Protein AF-A0A9C7VL13-F1 (afdb_monomer)

Foldseek 3Di:
DALLPDDLVRLLVVLLVLLCLCLVPPPQLPPVLVLLVVLLVLLVPAPLQDLVSLVVSLVVLVVSLV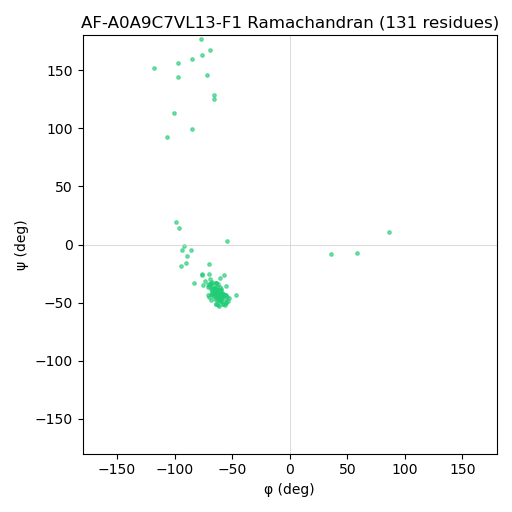VVLPPDDPSNNVSSVVVNCHSNRLSVCSNVDDSVSSVVSSVSSNSSSVSNNVSSVVSNVVSVVVVPD

Secondary structure (DSSP, 8-state):
--GGG--HHHHHHHHHHHHHHHHSSSS-STTHHHHHHHHHHHHHT--TT-HHHHHHHHHHHHHHHHHHHTT--HHHHHHHHHHHHHHHHHHHHHHHS-HHHHHHHHHHHHHHHHHHHHHHHHHHHHHHHHTT-

Radius of gyration: 15.01 Å; Cα contacts (8 Å, |Δi|>4): 126; chains: 1; bounding box: 34×27×50 Å

Sequence (133 aa):
MNLSSMDFEDIEKRAQDIVEKLSGGKGDGQGYTSFVRNLYDIVRKINYTGNASIVKAKILLLYHISRKMDKKGKEEKKTLEELRKVLIGACNEMIEAGDEKKEEIFNKLKIFLQALIAGMKYKEVMNTMSRGR

Solvent-accessible surface area (backbone atoms only — not comparable to full-atom values): 7252 Å² total; per-residue (Å²): 137,58,67,78,81,46,56,71,68,56,37,44,53,54,21,47,54,52,33,50,61,58,47,69,43,99,62,82,43,75,70,48,42,65,50,44,48,51,51,40,57,46,57,74,66,46,48,69,84,40,57,71,39,39,52,52,37,43,52,51,50,52,51,54,49,54,61,61,39,72,87,47,55,76,68,52,35,50,53,51,48,51,52,46,50,54,57,47,46,45,40,51,51,39,63,76,42,58,66,73,57,14,51,53,40,51,51,52,52,50,50,33,42,50,39,32,35,53,44,35,50,50,51,52,54,55,55,55,60,65,70,75,110

Nearest PDB structures (foldseek):
  1yvi-assembly2_B  TM=4.618E-01  e=5.702E+00  Oryza sativa
  7bxx-assembly2_B  TM=2.630E-01  e=6.935E+00  Clostridium tetani E88

Mean predicted aligned error: 4.8 Å

Structure (mmCIF, N/CA/C/O backbone):
data_AF-A0A9C7VL13-F1
#
_entry.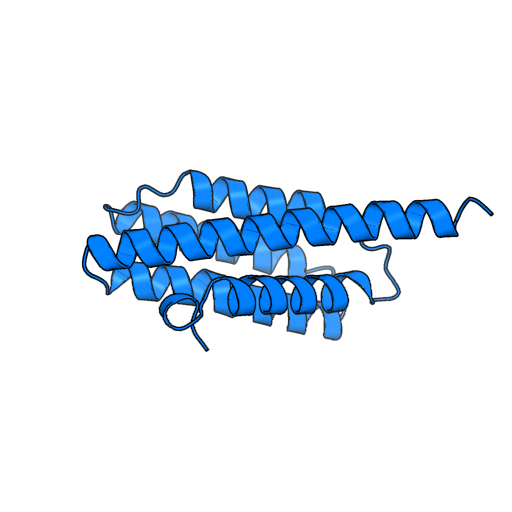id   AF-A0A9C7VL13-F1
#
loop_
_atom_site.group_PDB
_atom_site.id
_atom_site.type_symbol
_atom_site.label_atom_id
_atom_site.label_alt_id
_atom_site.label_comp_id
_atom_site.label_asym_id
_atom_site.label_entity_id
_atom_site.label_seq_id
_atom_site.pdbx_PDB_ins_code
_atom_site.Cartn_x
_atom_site.Cartn_y
_atom_site.Cartn_z
_atom_site.occupancy
_atom_site.B_iso_or_equiv
_atom_site.auth_seq_id
_atom_site.auth_comp_id
_atom_site.auth_asym_id
_atom_site.auth_atom_id
_atom_site.pdbx_PDB_model_num
ATOM 1 N N . MET A 1 1 ? 5.603 10.633 6.824 1.00 61.03 1 MET A N 1
ATOM 2 C CA . MET A 1 1 ? 4.257 11.163 6.549 1.00 61.03 1 MET A CA 1
ATOM 3 C C . MET A 1 1 ? 3.325 9.980 6.391 1.00 61.03 1 MET A C 1
ATOM 5 O O . MET A 1 1 ? 3.706 9.030 5.711 1.00 61.03 1 MET A O 1
ATOM 9 N N . ASN A 1 2 ? 2.193 10.007 7.084 1.00 81.12 2 ASN A N 1
ATOM 10 C CA . ASN A 1 2 ? 1.223 8.917 7.129 1.00 81.12 2 ASN A CA 1
ATOM 11 C C . ASN A 1 2 ? 0.096 9.175 6.123 1.00 81.12 2 ASN A C 1
ATOM 13 O O . ASN A 1 2 ? -0.156 10.328 5.781 1.00 81.12 2 ASN A O 1
ATOM 17 N N . LEU A 1 3 ? -0.605 8.131 5.666 1.00 84.69 3 LEU A N 1
ATOM 18 C CA . LEU A 1 3 ? -1.703 8.313 4.703 1.00 84.69 3 LEU A CA 1
ATOM 19 C C . LEU A 1 3 ? -2.837 9.169 5.286 1.00 84.69 3 LEU A C 1
ATOM 21 O O . LEU A 1 3 ? -3.442 9.955 4.565 1.00 84.69 3 LEU A O 1
ATOM 25 N N . SER A 1 4 ? -3.097 9.070 6.592 1.00 85.44 4 SER A N 1
ATOM 26 C CA . SER A 1 4 ? -4.155 9.836 7.264 1.00 85.44 4 SER A CA 1
ATOM 27 C C . SER A 1 4 ? -3.981 11.356 7.183 1.00 85.44 4 SER A C 1
ATOM 29 O O . SER A 1 4 ? -4.985 12.067 7.195 1.00 85.44 4 SER A O 1
ATOM 31 N N . SER A 1 5 ? -2.741 11.849 7.083 1.00 88.31 5 SER A N 1
ATOM 32 C CA . SER A 1 5 ? -2.411 13.279 7.053 1.00 88.31 5 SER A CA 1
ATOM 33 C C . SER A 1 5 ? -2.289 13.856 5.642 1.00 88.31 5 SER A C 1
ATOM 35 O O . SER A 1 5 ? -2.032 15.045 5.507 1.00 88.31 5 SER A O 1
ATOM 37 N N . MET A 1 6 ? -2.395 13.023 4.606 1.00 90.75 6 MET A N 1
ATOM 38 C CA . MET A 1 6 ? -2.249 13.435 3.209 1.00 90.75 6 MET A CA 1
ATOM 39 C C . MET A 1 6 ? -3.621 13.689 2.587 1.00 90.75 6 MET A C 1
ATOM 41 O O . MET A 1 6 ? -4.586 12.975 2.893 1.00 90.75 6 MET A O 1
ATOM 45 N N . ASP A 1 7 ? -3.704 14.687 1.713 1.00 93.25 7 ASP A N 1
ATOM 46 C CA . ASP A 1 7 ? -4.836 14.825 0.802 1.00 93.25 7 ASP A 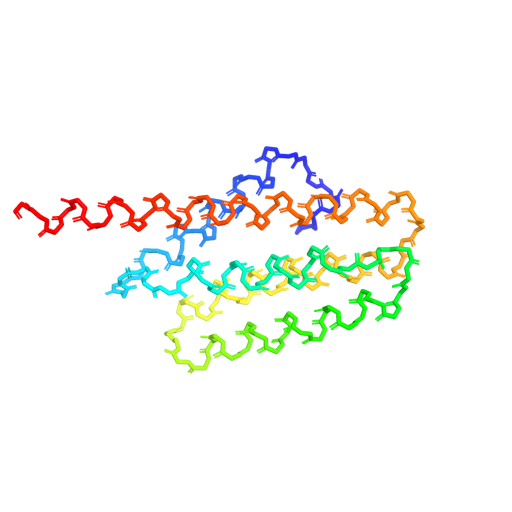CA 1
ATOM 47 C C . ASP A 1 7 ? -4.718 13.832 -0.372 1.00 93.25 7 ASP A C 1
ATOM 49 O O . ASP A 1 7 ? -3.772 13.043 -0.467 1.00 93.25 7 ASP A O 1
ATOM 53 N N . PHE A 1 8 ? -5.723 13.804 -1.249 1.00 91.44 8 PHE A N 1
ATOM 54 C CA . PHE A 1 8 ? -5.735 12.855 -2.363 1.00 91.44 8 PHE A CA 1
ATOM 55 C C . PHE A 1 8 ? -4.672 13.152 -3.428 1.00 91.44 8 PHE A C 1
ATOM 57 O O . PHE A 1 8 ? -4.172 12.208 -4.041 1.00 91.44 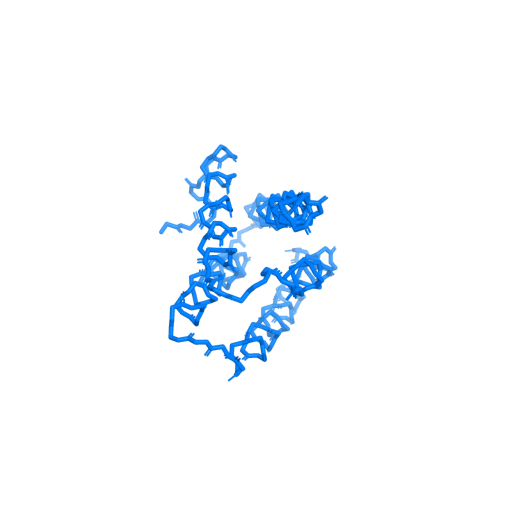8 PHE A O 1
ATOM 64 N N . GLU A 1 9 ? -4.297 14.417 -3.623 1.00 93.00 9 GLU A N 1
ATOM 65 C CA . GLU A 1 9 ? -3.283 14.810 -4.604 1.00 93.00 9 GLU A CA 1
ATOM 66 C C . GLU A 1 9 ? -1.889 14.364 -4.142 1.00 93.00 9 GLU A C 1
ATOM 68 O O . GLU A 1 9 ? -1.124 13.770 -4.904 1.00 93.00 9 GLU A O 1
ATOM 73 N N . ASP A 1 10 ? -1.584 14.553 -2.859 1.00 94.31 10 ASP A N 1
ATOM 74 C CA . ASP A 1 10 ? -0.357 14.077 -2.234 1.00 94.31 10 ASP A CA 1
ATOM 75 C C . ASP A 1 10 ? -0.268 12.547 -2.260 1.00 94.31 10 ASP A C 1
ATOM 77 O O . ASP A 1 10 ? 0.805 11.983 -2.494 1.00 94.31 10 ASP A O 1
ATOM 81 N N . ILE A 1 11 ? -1.390 11.850 -2.035 1.00 94.44 11 ILE A N 1
ATOM 82 C CA . ILE A 1 11 ? -1.458 10.384 -2.133 1.00 94.44 11 ILE A CA 1
ATOM 83 C C . ILE A 1 11 ? -1.115 9.922 -3.549 1.00 94.44 11 ILE A C 1
ATOM 85 O O . ILE A 1 11 ? -0.352 8.964 -3.713 1.00 94.44 11 ILE A O 1
ATOM 89 N N . GLU A 1 12 ? -1.661 10.590 -4.564 1.00 93.81 12 GLU A N 1
ATOM 90 C CA . GLU A 1 12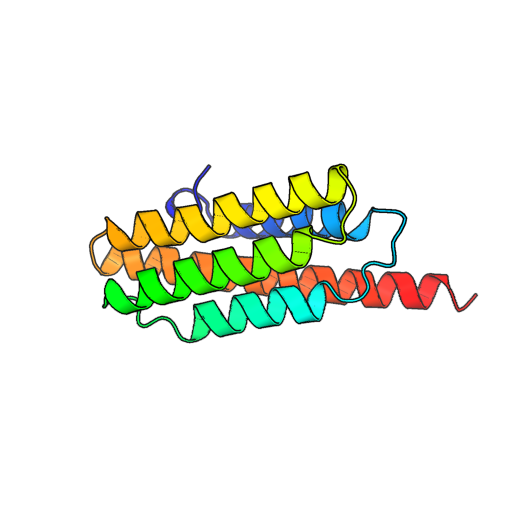 ? -1.385 10.275 -5.961 1.00 93.81 12 GLU A CA 1
ATOM 91 C C . GLU A 1 12 ? 0.090 10.507 -6.302 1.00 93.81 12 GLU A C 1
ATOM 93 O O . GLU A 1 12 ? 0.753 9.582 -6.778 1.00 93.81 12 GLU A O 1
ATOM 98 N N . LYS A 1 13 ? 0.637 11.688 -5.983 1.00 94.38 13 LYS A N 1
ATOM 99 C CA . LYS A 1 13 ? 2.060 12.015 -6.193 1.00 94.38 13 LYS A CA 1
ATOM 100 C C . LYS A 1 13 ? 2.966 10.984 -5.532 1.00 94.38 13 LYS A C 1
ATOM 102 O O . LYS A 1 13 ? 3.896 10.459 -6.142 1.00 94.38 13 LYS A O 1
ATOM 107 N N . ARG A 1 14 ? 2.644 10.607 -4.296 1.00 94.94 14 ARG A N 1
ATOM 108 C CA . ARG A 1 14 ? 3.398 9.603 -3.548 1.00 94.94 14 ARG A CA 1
ATOM 109 C C . ARG A 1 14 ? 3.364 8.224 -4.200 1.00 94.94 14 ARG A C 1
ATOM 111 O O . ARG A 1 14 ? 4.367 7.507 -4.171 1.00 94.94 14 ARG A O 1
ATOM 118 N N . ALA A 1 15 ? 2.222 7.829 -4.757 1.00 95.69 15 ALA A N 1
ATOM 119 C CA . ALA A 1 15 ? 2.107 6.593 -5.517 1.00 95.69 15 ALA A CA 1
ATOM 120 C C . ALA A 1 15 ? 2.936 6.664 -6.810 1.00 95.69 15 ALA A C 1
ATOM 122 O O . ALA A 1 15 ? 3.676 5.724 -7.106 1.00 95.69 15 ALA A O 1
ATOM 123 N N . GLN A 1 16 ? 2.876 7.782 -7.539 1.00 93.06 16 GLN A N 1
ATOM 124 C CA . GLN A 1 16 ? 3.664 8.006 -8.754 1.00 93.06 16 GLN A CA 1
ATOM 125 C C . GLN A 1 16 ? 5.176 7.930 -8.476 1.00 93.06 16 GLN A C 1
ATOM 127 O O . GLN A 1 16 ? 5.879 7.209 -9.181 1.00 93.06 16 GLN A O 1
ATOM 132 N N . ASP A 1 17 ? 5.670 8.534 -7.392 1.00 93.81 17 ASP A N 1
ATOM 133 C CA . ASP A 1 17 ? 7.081 8.436 -6.983 1.00 93.81 17 ASP A CA 1
ATOM 134 C C . ASP A 1 17 ? 7.541 6.984 -6.791 1.00 93.81 17 ASP A C 1
ATOM 136 O O . ASP A 1 17 ? 8.641 6.592 -7.192 1.00 93.81 17 ASP A O 1
ATOM 140 N N . ILE A 1 18 ? 6.705 6.162 -6.149 1.00 94.19 18 ILE A N 1
ATOM 141 C CA . ILE A 1 18 ? 6.993 4.740 -5.931 1.00 94.19 18 ILE A CA 1
ATOM 142 C C . ILE A 1 18 ? 6.976 3.983 -7.262 1.00 94.19 18 ILE A C 1
ATOM 144 O O . ILE A 1 18 ? 7.832 3.124 -7.480 1.00 94.19 18 ILE A O 1
ATOM 148 N N . VAL A 1 19 ? 6.040 4.305 -8.160 1.00 92.25 19 VAL A N 1
ATOM 149 C CA . VAL A 1 19 ? 5.979 3.731 -9.513 1.00 92.25 19 VAL A CA 1
ATOM 150 C C . VAL A 1 19 ? 7.256 4.033 -10.287 1.00 92.25 19 VAL A C 1
ATOM 152 O O . VAL A 1 19 ? 7.846 3.104 -10.837 1.00 92.25 19 VAL A O 1
ATOM 155 N N . GLU A 1 20 ? 7.712 5.285 -10.303 1.00 89.44 20 GLU A N 1
ATOM 156 C CA . GLU A 1 20 ? 8.939 5.685 -11.001 1.00 89.44 20 GLU A CA 1
ATOM 157 C C . GLU A 1 20 ? 10.157 4.942 -10.453 1.00 89.44 20 GLU A C 1
ATOM 159 O O . GLU A 1 20 ? 10.922 4.347 -11.212 1.00 89.44 20 GLU A O 1
ATOM 164 N N . LYS A 1 21 ? 10.302 4.878 -9.126 1.00 90.38 21 LYS A N 1
ATOM 165 C CA . LYS A 1 21 ? 11.419 4.175 -8.477 1.00 90.38 21 LYS A CA 1
ATOM 166 C C . LYS A 1 21 ? 11.423 2.669 -8.761 1.00 90.38 21 LYS A C 1
ATOM 168 O O . LYS A 1 21 ? 12.486 2.089 -8.968 1.00 90.38 21 LYS A O 1
ATOM 173 N N . LEU A 1 22 ? 10.252 2.028 -8.782 1.00 86.81 22 LEU A N 1
ATOM 174 C CA . LEU A 1 22 ? 10.125 0.599 -9.098 1.00 86.81 22 LEU A CA 1
ATOM 175 C C . LEU A 1 22 ? 10.271 0.305 -10.600 1.00 86.81 22 LEU A C 1
ATOM 177 O O . LEU A 1 22 ? 10.674 -0.801 -10.956 1.00 86.81 22 LEU A O 1
ATOM 181 N N . SER A 1 23 ? 9.967 1.275 -11.467 1.00 77.12 23 SER A N 1
ATOM 182 C CA . SER A 1 23 ? 10.026 1.132 -12.931 1.00 77.12 23 SER A CA 1
ATOM 183 C C . SER A 1 23 ? 11.351 1.608 -13.544 1.00 77.12 23 SER A C 1
ATOM 185 O O . SER A 1 23 ? 11.655 1.238 -14.672 1.00 77.12 23 SER A O 1
ATOM 187 N N . GLY A 1 24 ? 12.135 2.418 -12.824 1.00 63.84 24 GLY A N 1
ATOM 188 C CA . GLY A 1 24 ? 13.398 3.012 -13.284 1.00 63.84 24 GLY A CA 1
ATOM 189 C C . GLY A 1 24 ? 14.644 2.138 -13.095 1.00 63.84 24 GLY A C 1
ATOM 190 O O . GLY A 1 24 ? 15.734 2.509 -13.529 1.00 63.84 24 GLY A O 1
ATOM 191 N N . GLY A 1 25 ? 14.520 0.969 -12.460 1.00 57.03 25 GLY A N 1
ATOM 192 C CA . GLY A 1 25 ? 15.595 -0.023 -12.432 1.00 57.03 25 GLY A CA 1
ATOM 193 C C . GLY A 1 25 ? 15.765 -0.681 -13.805 1.00 57.03 25 GLY A C 1
ATOM 194 O O . GLY A 1 25 ? 14.779 -0.945 -14.482 1.00 57.03 25 GLY A O 1
ATOM 195 N N . LYS A 1 26 ? 16.999 -1.035 -14.195 1.00 49.41 26 LYS A N 1
ATOM 196 C CA . LYS A 1 26 ? 17.332 -1.786 -15.434 1.00 49.41 26 LYS A CA 1
ATOM 197 C C . LYS A 1 26 ? 16.597 -3.138 -15.610 1.00 49.41 26 LYS A C 1
ATOM 199 O O . LYS A 1 26 ? 16.896 -3.868 -16.547 1.00 49.41 26 LYS A O 1
ATOM 204 N N . GLY A 1 27 ? 15.687 -3.503 -14.708 1.00 48.69 27 GLY A N 1
ATOM 205 C CA . GLY A 1 27 ? 14.821 -4.668 -14.810 1.00 48.69 27 GLY A CA 1
ATOM 206 C C . GLY A 1 27 ? 13.393 -4.253 -15.140 1.00 48.69 27 GLY A C 1
ATOM 207 O O . GLY A 1 27 ? 12.630 -3.994 -14.224 1.00 48.69 27 GLY A O 1
ATOM 208 N N . ASP A 1 28 ? 13.073 -4.223 -16.432 1.00 50.53 28 ASP A N 1
ATOM 209 C CA . ASP A 1 28 ? 11.800 -4.410 -17.151 1.00 50.53 28 ASP A CA 1
ATOM 210 C C . ASP A 1 28 ? 10.439 -3.929 -16.593 1.00 50.53 28 ASP A C 1
ATOM 212 O O . ASP A 1 28 ? 9.450 -4.036 -17.313 1.00 50.53 28 ASP A O 1
ATOM 216 N N . GLY A 1 29 ? 10.291 -3.457 -15.353 1.00 54.50 29 GLY A N 1
ATOM 217 C CA . GLY A 1 29 ? 8.995 -3.201 -14.699 1.00 54.50 29 GLY A CA 1
ATOM 218 C C . GLY A 1 29 ? 8.077 -4.436 -14.597 1.00 54.50 29 GLY A C 1
ATOM 219 O O . GLY A 1 29 ? 7.038 -4.399 -13.934 1.00 54.50 29 GLY A O 1
ATOM 220 N N . GLN A 1 30 ? 8.461 -5.557 -15.217 1.00 60.06 30 GLN A N 1
ATOM 221 C CA . GLN A 1 30 ? 7.636 -6.738 -15.394 1.00 60.06 30 GLN A CA 1
ATOM 222 C C . GLN A 1 30 ? 7.327 -7.391 -14.043 1.00 60.06 30 GLN A C 1
ATOM 224 O O . GLN A 1 30 ? 8.200 -7.726 -13.236 1.00 60.06 30 GLN A O 1
ATOM 229 N N . GLY A 1 31 ? 6.031 -7.571 -13.788 1.00 72.81 31 GLY A N 1
ATOM 230 C CA . GLY A 1 31 ? 5.522 -8.280 -12.617 1.00 72.81 31 GLY A CA 1
ATOM 231 C C . GLY A 1 31 ? 5.347 -7.429 -11.357 1.00 72.81 31 GLY A C 1
ATOM 232 O O . GLY A 1 31 ? 5.125 -8.005 -10.286 1.00 72.81 31 GLY A O 1
ATOM 233 N N . TYR A 1 32 ? 5.450 -6.095 -11.431 1.00 86.56 32 TYR A N 1
ATOM 234 C CA . TYR A 1 32 ? 5.000 -5.223 -10.336 1.00 86.56 32 TYR A CA 1
ATOM 235 C C . TYR A 1 32 ? 3.492 -4.953 -10.390 1.00 86.56 32 TYR A C 1
ATOM 237 O O . TYR A 1 32 ? 2.868 -4.941 -9.335 1.00 86.56 32 TYR A O 1
ATOM 245 N N . THR A 1 33 ? 2.865 -4.877 -11.569 1.00 88.12 33 THR A N 1
ATOM 246 C CA . THR A 1 33 ? 1.403 -4.690 -11.664 1.00 88.12 33 THR A CA 1
ATOM 247 C C . THR A 1 33 ? 0.624 -5.825 -11.002 1.00 88.12 33 THR A C 1
ATOM 249 O O . THR A 1 33 ? -0.290 -5.572 -10.220 1.00 88.12 33 THR A O 1
ATOM 252 N N . SER A 1 34 ? 0.990 -7.085 -11.268 1.00 89.00 34 SER A N 1
ATOM 253 C CA . SER A 1 34 ? 0.353 -8.247 -10.627 1.00 89.00 34 SER A CA 1
ATOM 254 C C . SER A 1 34 ? 0.604 -8.280 -9.118 1.00 89.00 34 SER A C 1
ATOM 256 O O . SER A 1 34 ? -0.297 -8.604 -8.347 1.00 89.00 34 SER A O 1
ATOM 258 N N . PHE A 1 35 ? 1.805 -7.888 -8.690 1.00 92.75 35 PHE A N 1
ATOM 259 C CA . PHE A 1 35 ? 2.157 -7.761 -7.281 1.00 92.75 35 PHE A CA 1
ATOM 260 C C . PHE A 1 35 ? 1.297 -6.710 -6.567 1.00 92.75 35 PHE A C 1
ATOM 262 O O . PHE A 1 35 ? 0.674 -7.037 -5.561 1.00 92.75 35 PHE A O 1
ATOM 269 N N . VAL A 1 36 ? 1.201 -5.487 -7.099 1.00 94.56 36 VAL A N 1
ATOM 270 C CA . VAL A 1 36 ? 0.390 -4.416 -6.499 1.00 94.56 36 VAL A CA 1
ATOM 271 C C . VAL A 1 36 ? -1.100 -4.767 -6.535 1.00 94.56 36 VAL A C 1
ATOM 273 O O . VAL A 1 36 ? -1.789 -4.534 -5.545 1.00 94.56 36 VAL A O 1
ATOM 276 N N . ARG A 1 37 ? -1.601 -5.406 -7.604 1.00 94.88 37 ARG A N 1
ATOM 277 C CA . ARG A 1 37 ? -2.980 -5.930 -7.636 1.00 94.88 37 ARG A CA 1
ATOM 278 C C . ARG A 1 37 ? -3.261 -6.888 -6.487 1.00 94.88 37 ARG A C 1
ATOM 280 O O . ARG A 1 37 ? -4.289 -6.759 -5.838 1.00 94.88 37 ARG A O 1
ATOM 287 N N . ASN A 1 38 ? -2.331 -7.789 -6.188 1.00 96.00 38 ASN A N 1
ATOM 288 C CA . ASN A 1 38 ? -2.494 -8.699 -5.063 1.00 96.00 38 ASN A CA 1
ATOM 289 C C . ASN A 1 38 ? -2.516 -7.958 -3.710 1.00 96.00 38 ASN A C 1
ATOM 291 O O . ASN A 1 38 ? -3.297 -8.310 -2.830 1.00 96.00 38 ASN A O 1
ATOM 295 N N . LEU A 1 39 ? -1.714 -6.896 -3.544 1.00 97.38 39 LEU A N 1
ATOM 296 C CA . LEU A 1 39 ? -1.794 -6.033 -2.354 1.00 97.38 39 LEU A CA 1
ATOM 297 C C . LEU A 1 39 ? -3.160 -5.336 -2.255 1.00 97.38 39 LEU A C 1
ATOM 299 O O . LEU A 1 39 ? -3.762 -5.307 -1.182 1.00 97.38 39 LEU A O 1
ATOM 303 N N . TYR A 1 40 ? -3.673 -4.825 -3.376 1.00 97.50 40 TYR A N 1
ATOM 304 C CA . TYR A 1 40 ? -5.010 -4.239 -3.453 1.00 97.50 40 TYR A CA 1
ATOM 305 C C . TYR A 1 40 ? -6.108 -5.247 -3.113 1.00 97.50 40 TYR A C 1
ATOM 307 O O . TYR A 1 40 ? -7.007 -4.913 -2.351 1.00 97.50 40 TYR A O 1
ATOM 315 N N . ASP A 1 41 ? -6.024 -6.486 -3.595 1.00 97.50 41 ASP A N 1
ATOM 316 C CA . ASP A 1 41 ? -7.007 -7.528 -3.285 1.00 97.50 41 ASP A CA 1
ATOM 317 C C . ASP A 1 41 ? -7.029 -7.907 -1.802 1.00 97.50 41 ASP A C 1
ATOM 319 O O . ASP A 1 41 ? -8.095 -8.220 -1.267 1.00 97.50 41 ASP A O 1
ATOM 323 N N . ILE A 1 42 ? -5.877 -7.862 -1.128 1.00 97.50 42 ILE A N 1
ATOM 324 C CA . ILE A 1 42 ? -5.796 -8.030 0.328 1.00 97.50 42 ILE A CA 1
ATOM 325 C C . ILE A 1 42 ? -6.530 -6.882 1.019 1.00 97.50 42 ILE A C 1
ATOM 327 O O . ILE A 1 42 ? -7.397 -7.133 1.855 1.00 97.50 42 ILE A O 1
ATOM 331 N N . VAL A 1 43 ? -6.220 -5.637 0.643 1.00 96.88 43 VAL A N 1
ATOM 332 C CA . VAL A 1 43 ? -6.834 -4.449 1.251 1.00 96.88 43 VAL A CA 1
ATOM 333 C C . VAL A 1 43 ? -8.333 -4.392 0.975 1.00 96.88 43 VAL A C 1
ATOM 335 O O . VAL A 1 43 ? -9.108 -4.198 1.899 1.00 96.88 43 VAL A O 1
ATOM 338 N N . ARG A 1 44 ? -8.781 -4.649 -0.256 1.00 95.62 44 ARG A N 1
ATOM 339 C CA . ARG A 1 44 ? -10.199 -4.617 -0.651 1.00 95.62 44 ARG A CA 1
ATOM 340 C C . ARG A 1 44 ? -11.079 -5.556 0.181 1.00 95.62 44 ARG A C 1
ATOM 342 O O . ARG A 1 44 ? -12.276 -5.316 0.288 1.00 95.62 44 ARG A O 1
ATOM 349 N N . LYS A 1 45 ? -10.501 -6.623 0.740 1.00 95.38 45 LYS A N 1
ATOM 350 C CA . LYS A 1 45 ? -11.192 -7.623 1.568 1.00 95.38 45 LYS A CA 1
ATOM 351 C C . LYS A 1 45 ? -11.155 -7.314 3.069 1.00 95.38 45 LYS A C 1
ATOM 353 O O . LYS A 1 45 ? -11.691 -8.100 3.849 1.00 95.38 45 LYS A O 1
ATOM 358 N N . ILE A 1 46 ? -10.511 -6.223 3.487 1.00 93.50 46 ILE A N 1
ATOM 359 C CA . ILE A 1 46 ? -10.502 -5.800 4.889 1.00 93.50 46 ILE A CA 1
ATOM 360 C C . ILE A 1 46 ? -11.922 -5.412 5.296 1.00 93.50 46 ILE A C 1
ATOM 362 O O . ILE A 1 46 ? -12.556 -4.575 4.658 1.00 93.50 46 ILE A O 1
ATOM 366 N N . ASN A 1 47 ? -12.390 -5.981 6.403 1.00 93.62 47 ASN A N 1
ATOM 367 C CA . ASN A 1 47 ? -13.484 -5.401 7.162 1.00 93.62 47 ASN A CA 1
ATOM 368 C C . ASN A 1 47 ? -12.894 -4.351 8.114 1.00 93.62 47 ASN A C 1
ATOM 370 O O . ASN A 1 47 ? -12.336 -4.711 9.151 1.00 93.62 47 ASN A O 1
ATOM 374 N N . TYR A 1 48 ? -12.965 -3.072 7.743 1.00 88.94 48 TYR A N 1
ATOM 375 C CA . TYR A 1 48 ? -12.253 -1.999 8.447 1.00 88.94 48 TYR A CA 1
ATOM 376 C C . TYR A 1 48 ? -12.812 -1.702 9.844 1.00 88.94 48 TYR A C 1
ATOM 378 O O . TYR A 1 48 ? -12.106 -1.110 10.649 1.00 88.94 48 TYR A O 1
ATOM 386 N N . THR A 1 49 ? -14.026 -2.148 10.173 1.00 88.88 49 THR A N 1
ATOM 387 C CA . THR A 1 49 ? -14.586 -2.009 11.529 1.00 88.88 49 THR A CA 1
ATOM 388 C C . THR A 1 49 ? -13.969 -3.016 12.509 1.00 88.88 49 THR A C 1
ATOM 390 O O . THR A 1 49 ? -13.872 -2.756 13.706 1.00 88.88 49 THR A O 1
ATOM 393 N N . GLY A 1 50 ? -13.470 -4.156 12.013 1.00 91.56 50 GLY A N 1
ATOM 394 C CA . GLY A 1 50 ? -12.905 -5.228 12.832 1.00 91.56 50 GLY A CA 1
ATOM 395 C C . GLY A 1 50 ? -11.375 -5.238 12.866 1.00 91.56 50 GLY A C 1
ATOM 396 O O . GLY A 1 50 ? -10.729 -5.630 11.891 1.00 91.56 50 GLY A O 1
ATOM 397 N N . ASN A 1 51 ? -10.780 -4.958 14.032 1.00 93.62 51 ASN A N 1
ATOM 398 C CA . ASN A 1 51 ? -9.319 -4.954 14.216 1.00 93.62 51 ASN A CA 1
ATOM 399 C C . ASN A 1 51 ? -8.647 -6.279 13.813 1.00 93.62 51 ASN A C 1
ATOM 401 O O . ASN A 1 51 ? -7.573 -6.267 13.214 1.00 93.62 51 ASN A O 1
ATOM 405 N N . ALA A 1 52 ? -9.289 -7.428 14.049 1.00 96.62 52 ALA A N 1
ATOM 406 C CA . ALA A 1 52 ? -8.764 -8.728 13.620 1.00 96.62 52 ALA A CA 1
ATOM 407 C C . ALA A 1 52 ? -8.593 -8.829 12.089 1.00 96.62 52 ALA A C 1
ATOM 409 O O . ALA A 1 52 ? -7.620 -9.414 11.607 1.00 96.62 52 ALA A O 1
ATOM 410 N N . SER A 1 53 ? -9.505 -8.228 11.314 1.00 97.06 53 SER A N 1
ATOM 411 C CA . SER A 1 53 ? -9.416 -8.194 9.850 1.00 97.06 53 SER A CA 1
ATOM 412 C C . SER A 1 53 ? -8.244 -7.328 9.386 1.00 97.06 53 SER A C 1
ATOM 414 O O . SER A 1 53 ? -7.460 -7.748 8.531 1.00 97.06 53 SER A O 1
ATOM 416 N N . ILE A 1 54 ? -8.062 -6.163 10.018 1.00 97.75 54 ILE A N 1
ATOM 417 C CA . ILE A 1 54 ? -6.946 -5.249 9.742 1.00 97.75 54 ILE A CA 1
ATOM 418 C C . ILE A 1 54 ? -5.606 -5.923 10.063 1.00 97.75 54 ILE A C 1
ATOM 420 O O . ILE A 1 54 ? -4.693 -5.909 9.238 1.00 97.75 54 ILE A O 1
ATOM 424 N N . VAL A 1 55 ? -5.492 -6.583 11.221 1.00 97.69 55 VAL A N 1
ATOM 425 C CA . VAL A 1 55 ? -4.282 -7.324 11.618 1.00 97.69 55 VAL A CA 1
ATOM 426 C C . VAL A 1 55 ? -3.978 -8.456 10.632 1.00 97.69 55 VAL A C 1
ATOM 428 O O . VAL A 1 55 ? -2.829 -8.617 10.218 1.00 97.69 55 VAL A O 1
ATOM 431 N N . LYS A 1 56 ? -4.993 -9.209 10.190 1.00 97.75 56 LYS A N 1
ATOM 432 C CA . LYS A 1 56 ? -4.815 -10.260 9.177 1.00 97.75 56 LYS A CA 1
ATOM 433 C C . LYS A 1 56 ? -4.279 -9.691 7.863 1.00 97.75 56 LYS A C 1
ATOM 435 O O . LYS A 1 56 ? -3.331 -10.240 7.302 1.00 97.75 56 LYS A O 1
ATOM 440 N N . ALA A 1 57 ? -4.842 -8.584 7.383 1.00 97.69 57 ALA A N 1
ATOM 441 C CA . ALA A 1 57 ? -4.351 -7.928 6.177 1.00 97.69 57 ALA A CA 1
ATOM 442 C C . ALA A 1 57 ? -2.928 -7.391 6.350 1.00 97.69 57 ALA A C 1
ATOM 444 O O . ALA A 1 57 ? -2.090 -7.630 5.485 1.00 97.69 57 ALA A O 1
ATOM 445 N N . LYS A 1 58 ? -2.613 -6.769 7.491 1.00 98.06 58 LYS A N 1
ATOM 446 C CA . LYS A 1 58 ? -1.258 -6.316 7.839 1.00 98.06 58 LYS A CA 1
ATOM 447 C C . LYS A 1 58 ? -0.231 -7.451 7.720 1.00 98.06 58 LYS A C 1
ATOM 449 O O . LYS A 1 58 ? 0.818 -7.260 7.108 1.00 98.06 58 LYS A O 1
ATOM 454 N N . ILE A 1 59 ? -0.537 -8.640 8.246 1.00 98.12 59 ILE A N 1
ATOM 455 C CA . ILE A 1 59 ? 0.334 -9.827 8.148 1.00 98.12 59 ILE A CA 1
ATOM 456 C C . ILE A 1 59 ? 0.512 -10.268 6.688 1.00 98.12 59 ILE A C 1
ATOM 458 O O . ILE A 1 59 ? 1.636 -10.524 6.254 1.00 98.12 59 ILE A O 1
ATOM 462 N N . LEU A 1 60 ? -0.572 -10.327 5.910 1.00 98.06 60 LEU A N 1
ATOM 463 C CA . LEU A 1 60 ? -0.509 -10.716 4.497 1.00 98.06 60 LEU A CA 1
ATOM 464 C C . LEU A 1 60 ? 0.296 -9.713 3.658 1.00 98.06 60 LEU A C 1
ATOM 466 O O . LEU A 1 60 ? 1.114 -10.119 2.833 1.00 98.06 60 LEU A O 1
ATOM 470 N N . LEU A 1 61 ? 0.117 -8.412 3.894 1.00 97.94 61 LEU A N 1
ATOM 471 C CA . LEU A 1 61 ? 0.889 -7.355 3.239 1.00 97.94 61 LEU A CA 1
ATOM 472 C C . LEU A 1 61 ? 2.382 -7.491 3.561 1.00 97.94 61 LEU A C 1
ATOM 474 O O . LEU A 1 61 ? 3.199 -7.488 2.640 1.00 97.94 61 LEU A O 1
ATOM 478 N N . LEU A 1 62 ? 2.739 -7.695 4.837 1.00 96.81 62 LEU A N 1
ATOM 479 C CA . LEU A 1 62 ? 4.122 -7.972 5.245 1.00 96.81 62 LEU A CA 1
ATOM 480 C C . LEU A 1 62 ? 4.695 -9.176 4.496 1.00 96.81 62 LEU A C 1
ATOM 482 O O . LEU A 1 62 ? 5.772 -9.078 3.913 1.00 96.81 62 LEU A O 1
ATOM 486 N N . TYR A 1 63 ? 3.965 -10.291 4.474 1.00 96.88 63 TYR A N 1
ATOM 487 C CA . TYR A 1 63 ? 4.397 -11.510 3.797 1.00 96.88 63 TYR A CA 1
ATOM 488 C C . TYR A 1 63 ? 4.661 -11.279 2.302 1.00 96.88 63 TYR A C 1
ATOM 490 O O . TYR A 1 63 ? 5.733 -11.620 1.796 1.00 96.88 63 TYR A O 1
ATOM 498 N N . HIS A 1 64 ? 3.709 -10.675 1.585 1.00 95.44 64 HIS A N 1
ATOM 499 C CA . HIS A 1 64 ? 3.832 -10.488 0.141 1.00 95.44 64 HIS A CA 1
ATOM 500 C C . HIS A 1 64 ? 4.943 -9.509 -0.236 1.00 95.44 64 HIS A C 1
ATOM 502 O O . HIS A 1 64 ? 5.651 -9.754 -1.215 1.00 95.44 64 HIS A O 1
ATOM 508 N N . ILE A 1 65 ? 5.131 -8.436 0.536 1.00 94.81 65 ILE A N 1
ATOM 509 C CA . ILE A 1 65 ? 6.207 -7.474 0.288 1.00 94.81 65 ILE A CA 1
ATOM 510 C C . ILE A 1 65 ? 7.571 -8.111 0.561 1.00 94.81 65 ILE A C 1
ATOM 512 O O . ILE A 1 65 ? 8.436 -8.062 -0.313 1.00 94.81 65 ILE A O 1
ATOM 516 N N . SER A 1 66 ? 7.747 -8.789 1.700 1.00 94.38 66 SER A N 1
ATOM 517 C CA . SER A 1 66 ? 8.993 -9.499 2.023 1.00 94.38 66 SER A CA 1
ATOM 518 C C . SER A 1 66 ? 9.342 -10.541 0.959 1.00 94.38 66 SER A C 1
ATOM 520 O O . SER A 1 66 ? 10.479 -10.609 0.493 1.00 94.38 66 SER A O 1
ATOM 522 N N . ARG A 1 67 ? 8.346 -11.297 0.480 1.00 93.88 67 ARG A N 1
ATOM 523 C CA . ARG A 1 67 ? 8.530 -12.255 -0.619 1.00 93.88 67 ARG A CA 1
ATOM 524 C C . ARG A 1 67 ? 8.937 -11.574 -1.928 1.00 93.88 67 ARG A C 1
ATOM 526 O O . ARG A 1 67 ? 9.726 -12.135 -2.684 1.00 93.88 67 ARG A O 1
ATOM 533 N N . LYS A 1 68 ? 8.405 -10.383 -2.223 1.00 91.50 68 LYS A N 1
ATOM 534 C CA . LYS A 1 68 ? 8.794 -9.620 -3.417 1.00 91.50 68 LYS A CA 1
ATOM 535 C C . LYS A 1 68 ? 10.225 -9.094 -3.304 1.00 91.50 68 LYS A C 1
ATOM 537 O O . LYS A 1 68 ? 10.902 -9.057 -4.324 1.00 91.50 68 LYS A O 1
ATOM 542 N N . MET A 1 69 ? 10.685 -8.734 -2.103 1.00 91.19 69 MET A N 1
ATOM 543 C CA . MET A 1 69 ? 12.041 -8.229 -1.848 1.00 91.19 69 MET A CA 1
ATOM 544 C C . MET A 1 69 ? 13.139 -9.278 -2.043 1.00 91.19 69 MET A C 1
ATOM 546 O O . MET A 1 69 ? 14.235 -8.911 -2.458 1.00 91.19 69 MET A O 1
ATOM 550 N N . ASP A 1 70 ? 12.869 -10.551 -1.747 1.00 87.00 70 ASP A N 1
ATOM 551 C CA . ASP A 1 70 ? 13.863 -11.639 -1.726 1.00 87.00 70 ASP A CA 1
ATOM 552 C C . ASP A 1 70 ? 14.776 -11.657 -2.970 1.00 87.00 70 ASP A C 1
ATOM 554 O O . ASP A 1 70 ? 16.001 -11.703 -2.868 1.00 87.00 70 ASP A O 1
ATOM 558 N N . LYS A 1 71 ? 14.189 -11.457 -4.155 1.00 78.06 71 LYS A N 1
ATOM 559 C CA . LYS A 1 71 ? 14.872 -11.555 -5.457 1.00 78.06 71 LYS A CA 1
ATOM 560 C C . LYS A 1 71 ? 15.308 -10.210 -6.057 1.00 78.06 71 LYS A C 1
ATOM 562 O O . LYS A 1 71 ? 15.476 -10.122 -7.272 1.00 78.06 71 LYS A O 1
ATOM 567 N N . LYS A 1 72 ? 15.409 -9.145 -5.252 1.00 86.19 72 LYS A N 1
ATOM 568 C CA . LYS A 1 72 ? 15.550 -7.756 -5.736 1.00 86.19 72 LYS A CA 1
ATOM 569 C C . LYS A 1 72 ? 16.849 -7.067 -5.322 1.00 86.19 72 LYS A C 1
ATOM 571 O O . LYS A 1 72 ? 17.438 -7.386 -4.285 1.00 86.19 72 LYS A O 1
ATOM 576 N N . GLY A 1 73 ? 17.287 -6.111 -6.146 1.00 87.00 73 GLY A N 1
ATOM 577 C CA . GLY A 1 73 ? 18.487 -5.311 -5.897 1.00 87.00 73 GLY A CA 1
ATOM 578 C C . GLY A 1 73 ? 18.325 -4.346 -4.717 1.00 87.00 73 GLY A C 1
ATOM 579 O O . GLY A 1 73 ? 17.218 -4.111 -4.234 1.00 87.00 73 GLY A O 1
ATOM 580 N N . LYS A 1 74 ? 19.435 -3.761 -4.246 1.00 89.19 74 LYS A N 1
ATOM 581 C CA . LYS A 1 74 ? 19.454 -2.863 -3.073 1.00 89.19 74 LYS A CA 1
ATOM 582 C C . LYS A 1 74 ? 18.489 -1.680 -3.211 1.00 89.19 74 LYS A C 1
ATOM 584 O O . LYS A 1 74 ? 17.776 -1.376 -2.260 1.00 89.19 74 LYS A O 1
ATOM 589 N N . GLU A 1 75 ? 18.444 -1.045 -4.381 1.00 88.56 75 GLU A N 1
ATOM 590 C CA . GLU A 1 75 ? 17.563 0.107 -4.614 1.00 88.56 75 GLU A CA 1
ATOM 591 C C . GLU A 1 75 ? 16.084 -0.297 -4.662 1.00 88.56 75 GLU A C 1
ATOM 593 O O . GLU A 1 75 ? 15.274 0.285 -3.947 1.00 88.56 75 GLU A O 1
ATOM 598 N N . GLU A 1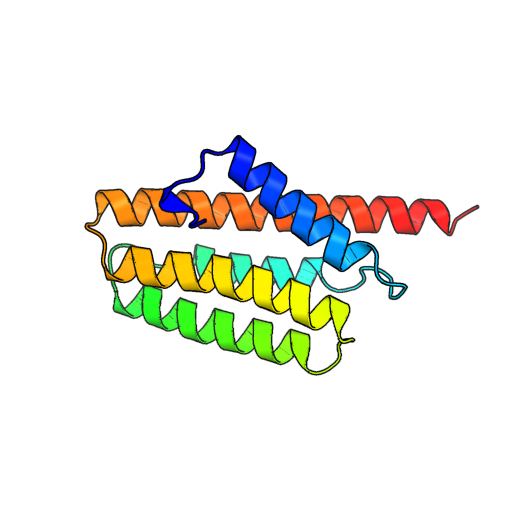 76 ? 15.733 -1.374 -5.372 1.00 88.62 76 GLU A N 1
ATOM 599 C CA . GLU A 1 76 ? 14.357 -1.896 -5.375 1.00 88.62 76 GLU A CA 1
ATOM 600 C C . GLU A 1 76 ? 13.895 -2.306 -3.968 1.00 88.62 76 GLU A C 1
ATOM 602 O O . GLU A 1 76 ? 12.752 -2.054 -3.588 1.00 88.62 76 GLU A O 1
ATOM 607 N N . LYS A 1 77 ? 14.783 -2.903 -3.160 1.00 92.31 77 LYS A N 1
ATOM 608 C CA . LYS A 1 77 ? 14.490 -3.246 -1.761 1.00 92.31 77 LYS A CA 1
ATOM 609 C C . LYS A 1 77 ? 14.159 -2.008 -0.928 1.00 92.31 77 LYS A C 1
ATOM 611 O O . LYS A 1 77 ? 13.219 -2.062 -0.141 1.00 92.31 77 LYS A O 1
ATOM 616 N N . LYS A 1 78 ? 14.867 -0.887 -1.117 1.00 93.44 78 LYS A N 1
ATOM 617 C CA . LYS A 1 78 ? 14.547 0.377 -0.428 1.00 93.44 78 LYS A CA 1
ATOM 618 C C . LYS A 1 78 ? 13.162 0.891 -0.811 1.00 93.44 78 LYS A C 1
ATOM 620 O O . LYS A 1 78 ? 12.409 1.303 0.066 1.00 93.44 78 LYS A O 1
ATOM 625 N N . THR A 1 79 ? 12.802 0.837 -2.091 1.00 93.31 79 THR A N 1
ATOM 626 C CA . THR A 1 79 ? 11.476 1.273 -2.550 1.00 93.31 79 THR A CA 1
ATOM 627 C C . THR A 1 79 ? 10.364 0.346 -2.059 1.00 93.31 79 THR A C 1
ATOM 629 O O . THR A 1 79 ? 9.303 0.807 -1.645 1.00 93.31 79 THR A O 1
ATOM 632 N N . LEU A 1 80 ? 10.601 -0.967 -2.029 1.00 94.44 80 LEU A N 1
ATOM 633 C CA . LEU A 1 80 ? 9.669 -1.921 -1.423 1.00 94.44 80 LEU A CA 1
ATOM 634 C C . LEU A 1 80 ? 9.520 -1.694 0.089 1.00 94.44 80 LEU A C 1
ATOM 636 O O . LEU A 1 80 ? 8.431 -1.880 0.626 1.00 94.44 80 LEU A O 1
ATOM 640 N N . GLU A 1 81 ? 10.579 -1.262 0.773 1.00 95.38 81 GLU A N 1
ATOM 641 C CA . GLU A 1 81 ? 10.536 -0.909 2.196 1.00 95.38 81 GLU A CA 1
ATOM 642 C C . GLU A 1 81 ? 9.761 0.397 2.426 1.00 95.38 81 GLU A C 1
ATOM 644 O O . GLU A 1 81 ? 9.005 0.520 3.387 1.00 95.38 81 GLU A O 1
ATOM 649 N N . GLU A 1 82 ? 9.887 1.362 1.517 1.00 95.00 82 GLU A N 1
ATOM 650 C CA . GLU A 1 82 ? 9.071 2.577 1.494 1.00 95.00 82 GLU A CA 1
ATOM 651 C C . GLU A 1 82 ? 7.581 2.240 1.325 1.00 95.00 82 GLU A C 1
ATOM 653 O O . GLU A 1 82 ? 6.759 2.685 2.128 1.00 95.00 82 GLU A O 1
ATOM 658 N N . LEU A 1 83 ? 7.239 1.373 0.364 1.00 95.88 83 LEU A N 1
ATOM 659 C CA . LEU A 1 83 ? 5.881 0.855 0.181 1.00 95.88 83 LEU A CA 1
ATOM 660 C C . LEU A 1 83 ? 5.382 0.119 1.434 1.00 95.88 83 LEU A C 1
ATOM 662 O O . LEU A 1 83 ? 4.265 0.360 1.890 1.00 95.88 83 LEU A O 1
ATOM 666 N N . ARG A 1 84 ? 6.214 -0.741 2.034 1.00 96.12 84 ARG A N 1
ATOM 667 C CA . ARG A 1 84 ? 5.896 -1.441 3.286 1.00 96.12 84 ARG A CA 1
ATOM 668 C C . ARG A 1 84 ? 5.522 -0.459 4.388 1.00 96.12 84 ARG A C 1
ATOM 670 O O . ARG A 1 84 ? 4.493 -0.641 5.027 1.00 96.12 84 ARG A O 1
ATOM 677 N N . LYS A 1 85 ? 6.328 0.580 4.611 1.00 95.94 85 LYS A N 1
ATOM 678 C CA . LYS A 1 85 ? 6.072 1.574 5.663 1.00 95.94 85 LYS A CA 1
ATOM 679 C C . LYS A 1 85 ? 4.729 2.274 5.475 1.00 95.94 85 LYS A C 1
ATOM 681 O O . LYS A 1 85 ? 4.007 2.422 6.453 1.00 95.94 85 LYS A O 1
ATOM 686 N N . VAL A 1 86 ? 4.374 2.632 4.240 1.00 96.06 86 VAL A N 1
ATOM 687 C CA . VAL A 1 86 ? 3.076 3.253 3.923 1.00 96.06 86 VAL A CA 1
ATOM 688 C C . VAL A 1 86 ? 1.916 2.315 4.269 1.00 96.06 86 VAL A C 1
ATOM 690 O O . VAL A 1 86 ? 1.016 2.687 5.018 1.00 96.06 86 VAL A O 1
ATOM 693 N N . LEU A 1 87 ? 1.957 1.079 3.765 1.00 96.94 87 LEU A N 1
ATOM 694 C CA . LEU A 1 87 ? 0.861 0.120 3.924 1.00 96.94 87 LEU A CA 1
ATOM 695 C C . LEU A 1 87 ? 0.687 -0.327 5.382 1.00 96.94 87 LEU A C 1
ATOM 697 O O . LEU A 1 87 ? -0.430 -0.408 5.885 1.00 96.94 87 LEU A O 1
ATOM 701 N N . ILE A 1 88 ? 1.794 -0.598 6.074 1.00 96.38 88 ILE A N 1
ATOM 702 C CA . ILE A 1 88 ? 1.772 -1.041 7.470 1.00 96.38 88 ILE A CA 1
ATOM 703 C C . ILE A 1 88 ? 1.463 0.116 8.420 1.00 96.38 88 ILE A C 1
ATOM 705 O O . ILE A 1 88 ? 0.763 -0.104 9.407 1.00 96.38 88 ILE A O 1
ATOM 709 N N . GLY A 1 89 ? 1.928 1.330 8.108 1.00 96.50 89 GLY A N 1
ATOM 710 C CA . GLY A 1 89 ? 1.552 2.551 8.820 1.00 96.50 89 GLY A CA 1
ATOM 711 C C . GLY A 1 89 ? 0.039 2.742 8.823 1.00 96.50 89 GLY A C 1
ATOM 712 O O . GLY A 1 89 ? -0.557 2.780 9.893 1.00 96.50 89 GLY A O 1
ATOM 713 N N . ALA A 1 90 ? -0.597 2.679 7.649 1.00 96.81 90 ALA A N 1
ATOM 714 C CA . ALA A 1 90 ? -2.052 2.777 7.543 1.00 96.81 90 ALA A CA 1
ATOM 715 C C . ALA A 1 90 ? -2.788 1.695 8.347 1.00 96.81 90 ALA A C 1
ATOM 717 O O . ALA A 1 90 ? -3.749 2.003 9.045 1.00 96.81 90 ALA A O 1
ATOM 718 N N . CYS A 1 91 ? -2.330 0.437 8.314 1.00 97.38 91 CYS A N 1
ATOM 719 C CA . CYS A 1 91 ? -2.932 -0.608 9.145 1.00 97.38 91 CYS A CA 1
ATOM 720 C C . CYS A 1 91 ? -2.791 -0.329 10.649 1.00 97.38 91 CYS A C 1
ATOM 722 O O . CYS A 1 91 ? -3.724 -0.609 11.393 1.00 97.38 91 CYS A O 1
ATOM 724 N N . ASN A 1 92 ? -1.644 0.184 11.107 1.00 97.19 92 ASN A N 1
ATOM 725 C CA . ASN A 1 92 ? -1.447 0.533 12.517 1.00 97.19 92 ASN A CA 1
ATOM 726 C C . ASN A 1 92 ? -2.376 1.673 12.934 1.00 97.19 92 ASN A C 1
ATOM 728 O O . ASN A 1 92 ? -3.073 1.552 13.934 1.00 97.19 92 ASN A O 1
ATOM 732 N N . GLU A 1 93 ? -2.451 2.723 12.120 1.00 96.38 93 GLU A N 1
ATOM 733 C CA . GLU A 1 93 ? -3.334 3.859 12.377 1.00 96.38 93 GLU A CA 1
ATOM 734 C C . GLU A 1 93 ? -4.802 3.424 12.424 1.00 96.38 93 GLU A C 1
ATOM 736 O O . GLU A 1 93 ? -5.532 3.836 13.315 1.00 96.38 93 GLU A O 1
ATOM 741 N N . MET A 1 94 ? -5.235 2.528 11.529 1.00 96.62 94 MET A N 1
ATOM 742 C CA . MET A 1 94 ? -6.587 1.964 11.585 1.00 96.62 94 MET A CA 1
ATOM 743 C C . MET A 1 94 ? -6.845 1.133 12.852 1.00 96.62 94 MET A C 1
ATOM 745 O O . MET A 1 94 ? -7.971 1.093 13.330 1.00 96.62 94 MET A O 1
ATOM 749 N N . ILE A 1 95 ? -5.844 0.438 13.400 1.00 96.44 95 ILE A N 1
ATOM 750 C CA . ILE A 1 95 ? -6.012 -0.347 14.637 1.00 96.44 95 ILE A CA 1
ATOM 751 C C . ILE A 1 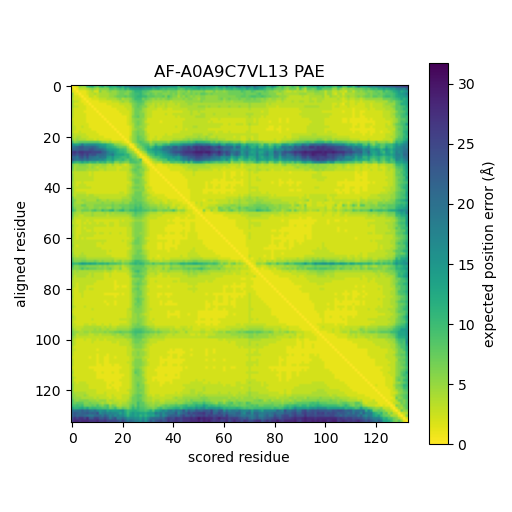95 ? -6.227 0.574 15.848 1.00 96.44 95 ILE A C 1
ATOM 753 O O . ILE A 1 95 ? -6.972 0.209 16.759 1.00 96.44 95 ILE A O 1
ATOM 757 N N . GLU A 1 96 ? -5.585 1.743 15.846 1.00 94.81 96 GLU A N 1
ATOM 758 C CA . GLU A 1 96 ? -5.598 2.728 16.937 1.00 94.81 96 GLU A CA 1
ATOM 759 C C . GLU A 1 96 ? -6.738 3.759 16.816 1.00 94.81 96 GLU A C 1
ATOM 761 O O . GLU A 1 96 ? -7.062 4.448 17.781 1.00 94.81 96 GLU A O 1
ATOM 766 N N . ALA A 1 97 ? -7.355 3.868 15.639 1.00 93.38 97 ALA A N 1
ATOM 767 C CA . ALA A 1 97 ? -8.383 4.853 15.326 1.00 93.38 97 ALA A CA 1
ATOM 768 C C . ALA A 1 97 ? -9.808 4.437 15.744 1.00 93.38 97 ALA A C 1
ATOM 770 O O . ALA A 1 97 ? -10.128 3.255 15.868 1.00 93.38 97 ALA A O 1
ATOM 771 N N . GLY A 1 98 ? -10.699 5.427 15.877 1.00 92.12 98 GLY A N 1
ATOM 772 C CA . GLY A 1 98 ? -12.155 5.222 15.880 1.00 92.12 98 GLY A CA 1
ATOM 773 C C . GLY A 1 98 ? -12.706 4.962 14.470 1.00 92.12 98 GLY A C 1
ATOM 774 O O . GLY A 1 98 ? -12.036 5.255 13.480 1.00 92.12 98 GLY A O 1
ATOM 775 N N . ASP A 1 99 ? -13.922 4.420 14.365 1.00 92.12 99 ASP A N 1
ATOM 776 C CA . ASP A 1 99 ? -14.446 3.852 13.109 1.00 92.12 99 ASP A CA 1
ATOM 777 C C . ASP A 1 99 ? -14.523 4.845 11.937 1.00 92.12 99 ASP A C 1
ATOM 779 O O . ASP A 1 99 ? -14.132 4.487 10.826 1.00 92.12 99 ASP A O 1
ATOM 783 N N . GLU A 1 100 ? -14.908 6.103 12.175 1.00 92.25 100 GLU A N 1
ATOM 784 C CA . GLU A 1 100 ? -14.908 7.151 11.137 1.00 92.25 100 GLU A CA 1
ATOM 785 C C . GLU A 1 100 ? -13.509 7.355 10.539 1.00 92.25 100 GLU A C 1
ATOM 787 O O . GLU A 1 100 ? -13.317 7.404 9.321 1.00 92.25 100 GLU A O 1
ATOM 792 N N . LYS A 1 101 ? -12.491 7.408 11.403 1.00 94.56 101 LYS A N 1
ATOM 793 C CA . LYS A 1 101 ? -11.109 7.602 10.969 1.00 94.56 101 LYS A CA 1
ATOM 794 C C . LYS A 1 101 ? -10.540 6.338 10.320 1.00 94.56 101 LYS A C 1
ATOM 796 O O . LYS A 1 101 ? -9.751 6.448 9.380 1.00 94.56 101 LYS A O 1
ATOM 801 N N . LYS A 1 102 ? -10.968 5.141 10.748 1.00 95.81 102 LYS A N 1
ATOM 802 C CA . LYS A 1 102 ? -10.628 3.883 10.060 1.00 95.81 102 LYS A CA 1
ATOM 803 C C . LYS A 1 102 ? -11.134 3.880 8.627 1.00 95.81 102 LYS A C 1
ATOM 805 O O . LYS A 1 102 ? -10.386 3.484 7.737 1.00 95.81 102 LYS A O 1
ATOM 810 N N . GLU A 1 103 ? -12.373 4.312 8.409 1.00 95.75 103 GLU A N 1
ATOM 811 C CA . GLU A 1 103 ? -12.963 4.391 7.074 1.00 95.75 103 GLU A CA 1
ATOM 812 C C . GLU A 1 103 ? -12.189 5.357 6.173 1.00 95.75 103 GLU A C 1
ATOM 814 O O . GLU A 1 103 ? -11.843 5.013 5.039 1.00 95.75 103 GLU A O 1
ATOM 819 N N . GLU A 1 104 ? -11.842 6.536 6.692 1.00 95.50 104 GLU A N 1
ATOM 820 C CA . GLU A 1 104 ? -11.040 7.516 5.959 1.00 95.50 104 GLU A CA 1
ATOM 821 C C . GLU A 1 104 ? -9.686 6.926 5.530 1.00 95.50 104 GLU A C 1
ATOM 823 O O . GLU A 1 104 ? -9.323 6.971 4.350 1.00 95.50 104 GLU A O 1
ATOM 828 N N . ILE A 1 105 ? -8.947 6.321 6.469 1.00 96.81 105 ILE A N 1
ATOM 829 C CA . ILE A 1 105 ? -7.638 5.712 6.193 1.00 96.81 105 ILE A CA 1
AT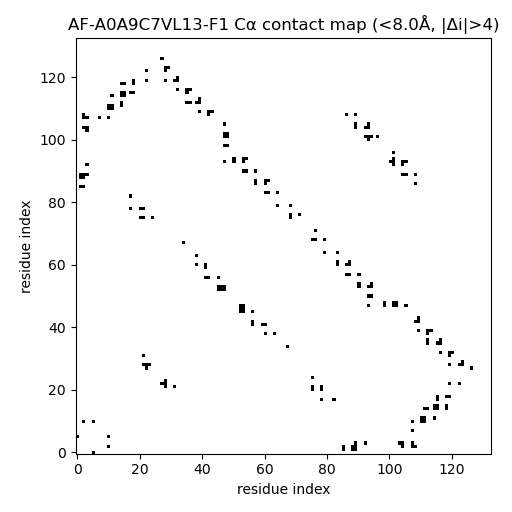OM 830 C C . ILE A 1 105 ? -7.780 4.550 5.208 1.00 96.81 105 ILE A C 1
ATOM 832 O O . ILE A 1 105 ? -6.978 4.421 4.282 1.00 96.81 105 ILE A O 1
ATOM 836 N N . PHE A 1 106 ? -8.812 3.722 5.368 1.00 96.88 106 PHE A N 1
ATOM 837 C CA . PHE A 1 106 ? -9.105 2.607 4.476 1.00 96.88 106 PHE A CA 1
ATOM 838 C C . PHE A 1 106 ? -9.339 3.068 3.033 1.00 96.88 106 PHE A C 1
ATOM 840 O O . PHE A 1 106 ? -8.767 2.505 2.093 1.00 96.88 106 PHE A O 1
ATOM 847 N N . ASN A 1 107 ? -10.135 4.121 2.846 1.00 95.75 107 ASN A N 1
ATOM 848 C CA . ASN A 1 107 ? -10.411 4.688 1.531 1.00 95.75 107 ASN A CA 1
ATOM 849 C C . ASN A 1 107 ? -9.151 5.302 0.905 1.00 95.75 107 ASN A C 1
ATOM 851 O O . ASN A 1 107 ? -8.847 5.017 -0.256 1.00 95.75 107 ASN A O 1
ATOM 855 N N . LYS A 1 108 ? -8.355 6.045 1.683 1.00 97.06 108 LYS A N 1
ATOM 856 C CA . LYS A 1 108 ? -7.056 6.580 1.240 1.00 97.06 108 LYS A CA 1
ATOM 857 C C . LYS A 1 108 ? -6.075 5.472 0.842 1.00 97.06 108 LYS A C 1
ATOM 859 O O . LYS A 1 108 ? -5.430 5.567 -0.200 1.00 97.06 108 LYS A O 1
ATOM 864 N N . LEU A 1 109 ? -6.013 4.382 1.607 1.00 97.19 109 LEU A N 1
ATOM 865 C CA . LEU A 1 109 ? -5.181 3.213 1.306 1.00 97.19 109 LEU A CA 1
ATOM 866 C C . LEU A 1 109 ? -5.602 2.518 0.001 1.00 97.19 109 LEU A C 1
ATOM 868 O O . LEU A 1 109 ? -4.746 2.115 -0.791 1.00 97.19 109 LEU A O 1
ATOM 872 N N . LYS A 1 110 ? -6.912 2.397 -0.252 1.00 96.19 110 LYS A N 1
ATOM 873 C CA . LYS A 1 110 ? -7.439 1.866 -1.520 1.00 96.19 110 LYS A CA 1
ATOM 874 C C . LYS A 1 110 ? -7.050 2.745 -2.704 1.00 96.19 110 LYS A C 1
ATOM 876 O O . LYS A 1 110 ? -6.549 2.208 -3.689 1.00 96.19 110 LYS A O 1
ATOM 881 N N . ILE A 1 111 ? -7.241 4.059 -2.589 1.00 96.19 111 ILE A N 1
ATOM 882 C CA . ILE A 1 111 ? -6.904 5.027 -3.643 1.00 96.19 111 ILE A CA 1
ATOM 883 C C . ILE A 1 111 ? -5.404 4.993 -3.938 1.00 96.19 111 ILE A C 1
ATOM 885 O O . ILE A 1 111 ? -5.013 4.866 -5.095 1.00 96.19 111 ILE A O 1
ATOM 889 N N . PHE A 1 112 ? -4.564 4.990 -2.901 1.00 97.88 112 PHE A N 1
ATOM 890 C CA . PHE A 1 112 ? -3.116 4.850 -3.038 1.00 97.88 112 PHE A CA 1
ATOM 891 C C . PHE A 1 112 ? -2.726 3.598 -3.846 1.00 97.88 112 PHE A C 1
ATOM 893 O O . PHE A 1 112 ? -1.946 3.672 -4.795 1.00 97.88 112 PHE A O 1
ATOM 900 N N . LEU A 1 113 ? -3.303 2.436 -3.519 1.00 97.38 113 LEU A N 1
ATOM 901 C CA . LEU A 1 113 ? -3.037 1.187 -4.242 1.00 97.38 113 LEU A CA 1
ATOM 902 C C . LEU A 1 113 ? -3.585 1.203 -5.677 1.00 97.38 113 LEU A C 1
ATOM 904 O O . LEU A 1 113 ? -2.944 0.655 -6.572 1.00 97.38 113 LEU A O 1
ATOM 908 N N . GLN A 1 114 ? -4.731 1.838 -5.923 1.00 96.12 114 GLN A N 1
ATOM 909 C CA . GLN A 1 114 ? -5.269 2.015 -7.276 1.00 96.12 114 GLN A CA 1
ATOM 910 C C . GLN A 1 114 ? -4.370 2.916 -8.130 1.00 96.12 114 GLN A C 1
ATOM 912 O O . GLN A 1 114 ? -4.090 2.562 -9.275 1.00 96.12 114 GLN A O 1
ATOM 917 N N . ALA A 1 115 ? -3.852 4.009 -7.563 1.00 96.25 115 ALA A N 1
ATOM 918 C CA . ALA A 1 115 ? -2.888 4.886 -8.223 1.00 96.25 115 ALA A CA 1
ATOM 919 C C . ALA A 1 115 ? -1.593 4.133 -8.573 1.00 96.25 115 ALA A C 1
ATOM 921 O O . ALA A 1 115 ? -1.107 4.232 -9.700 1.00 96.25 115 ALA A O 1
ATOM 922 N N . LEU A 1 116 ? -1.087 3.286 -7.665 1.00 95.69 116 LEU A N 1
ATOM 923 C CA . LEU A 1 116 ? 0.046 2.403 -7.959 1.00 95.69 116 LEU A CA 1
ATOM 924 C C . LEU A 1 116 ? -0.259 1.452 -9.128 1.00 95.69 116 LEU A C 1
ATOM 926 O O . LEU A 1 116 ? 0.562 1.316 -10.029 1.00 95.69 116 LEU A O 1
ATOM 930 N N . ILE A 1 117 ? -1.426 0.797 -9.148 1.00 94.12 117 ILE A N 1
ATOM 931 C CA . ILE A 1 117 ? -1.812 -0.109 -10.248 1.00 94.12 117 ILE A CA 1
ATOM 932 C C . ILE A 1 117 ? -1.868 0.645 -11.580 1.00 94.12 117 ILE A C 1
ATOM 934 O O . ILE A 1 117 ? -1.338 0.148 -12.577 1.00 94.12 117 ILE A O 1
ATOM 938 N N . ALA A 1 118 ? -2.499 1.821 -11.598 1.00 92.94 118 ALA A N 1
ATOM 939 C CA . ALA A 1 118 ? -2.630 2.647 -12.793 1.00 92.94 118 ALA A CA 1
ATOM 940 C C . ALA A 1 118 ? -1.256 3.084 -13.320 1.00 92.94 118 ALA A C 1
ATOM 942 O O . ALA A 1 118 ? -0.952 2.867 -14.494 1.00 92.94 118 ALA A O 1
ATOM 943 N N . GLY A 1 119 ? -0.393 3.601 -12.441 1.00 92.38 119 GLY A N 1
ATOM 944 C CA . GLY A 1 119 ? 0.958 4.024 -12.802 1.00 92.38 119 GLY A CA 1
ATOM 945 C C . GLY A 1 119 ? 1.831 2.870 -13.302 1.00 92.38 119 GLY A C 1
ATOM 946 O O . GLY A 1 119 ? 2.483 2.999 -14.338 1.00 92.38 119 GLY A O 1
ATOM 947 N N . MET A 1 120 ? 1.797 1.709 -12.636 1.00 90.38 120 MET A N 1
ATOM 948 C CA . MET A 1 120 ? 2.524 0.519 -13.104 1.00 90.38 120 MET A CA 1
ATOM 949 C C . MET A 1 120 ? 2.044 0.080 -14.487 1.00 90.38 120 MET A C 1
ATOM 951 O O . MET A 1 120 ? 2.857 -0.203 -15.367 1.00 90.38 120 MET A O 1
ATOM 955 N N . LYS A 1 121 ? 0.723 0.063 -14.707 1.00 88.50 121 LYS A N 1
ATOM 956 C CA . LYS A 1 121 ? 0.158 -0.334 -15.997 1.00 88.50 121 LYS A CA 1
ATOM 957 C C . LYS A 1 121 ? 0.543 0.639 -17.110 1.00 88.50 121 LYS A C 1
ATOM 959 O O . LYS A 1 121 ? 0.853 0.195 -18.214 1.00 88.50 121 LYS A O 1
ATOM 964 N N . TYR A 1 122 ? 0.559 1.938 -16.819 1.00 88.00 122 TYR A N 1
ATOM 965 C CA . TYR A 1 122 ? 1.029 2.960 -17.749 1.00 88.00 122 TYR A CA 1
ATOM 966 C C . TYR A 1 122 ? 2.497 2.733 -18.140 1.00 88.00 122 TYR A C 1
ATOM 968 O O . TYR A 1 122 ? 2.816 2.671 -19.327 1.00 88.00 122 TYR A O 1
ATOM 976 N N . LYS A 1 123 ? 3.388 2.510 -17.163 1.00 85.69 123 LYS A N 1
ATOM 977 C CA . LYS A 1 123 ? 4.811 2.238 -17.427 1.00 85.69 123 LYS A CA 1
ATOM 978 C C . LYS A 1 123 ? 5.038 0.969 -18.243 1.00 85.69 123 LYS A C 1
ATOM 980 O O . LYS A 1 123 ? 5.866 0.982 -19.150 1.00 85.69 123 LYS A O 1
ATOM 985 N N . GLU A 1 124 ? 4.286 -0.098 -17.975 1.00 81.69 124 GLU A N 1
ATOM 986 C CA . GLU A 1 124 ? 4.335 -1.321 -18.786 1.00 81.69 124 GLU A CA 1
ATOM 987 C C . GLU A 1 124 ? 4.037 -1.039 -20.265 1.00 81.69 124 GLU A C 1
ATOM 989 O O . GLU A 1 124 ? 4.784 -1.498 -21.126 1.00 81.69 124 GLU A O 1
ATOM 994 N N . VAL A 1 125 ? 2.986 -0.261 -20.558 1.00 82.12 125 VAL A N 1
ATOM 995 C CA . VAL A 1 125 ? 2.596 0.103 -21.933 1.00 82.12 125 VAL A CA 1
ATOM 996 C C . VAL A 1 125 ? 3.649 0.993 -22.602 1.00 82.12 125 VAL A C 1
ATOM 998 O O . VAL A 1 125 ? 3.991 0.783 -23.765 1.00 82.12 125 VAL A O 1
ATOM 1001 N N . MET A 1 126 ? 4.207 1.967 -21.879 1.00 80.75 126 MET A N 1
ATOM 1002 C CA . MET A 1 126 ? 5.256 2.839 -22.421 1.00 80.75 126 MET A CA 1
ATOM 1003 C C . MET A 1 126 ? 6.538 2.061 -22.754 1.00 80.75 126 MET A C 1
ATOM 1005 O O . MET A 1 126 ? 7.159 2.290 -23.793 1.00 80.75 126 MET A O 1
ATOM 1009 N N . ASN A 1 127 ? 6.909 1.091 -21.914 1.00 71.19 127 ASN A N 1
ATOM 1010 C CA . ASN A 1 127 ? 8.098 0.265 -22.120 1.00 71.19 127 ASN A CA 1
ATOM 1011 C C . ASN A 1 127 ? 7.943 -0.723 -23.287 1.00 71.19 127 ASN A C 1
ATOM 1013 O O . ASN A 1 127 ? 8.921 -0.985 -23.989 1.00 71.19 127 ASN A O 1
ATOM 1017 N N . THR A 1 128 ? 6.741 -1.261 -23.530 1.00 68.06 128 THR A N 1
ATOM 1018 C CA . THR A 1 128 ? 6.493 -2.133 -24.690 1.00 68.06 128 THR A CA 1
ATOM 1019 C C . THR A 1 128 ? 6.532 -1.366 -26.010 1.00 68.06 128 THR A C 1
ATOM 1021 O O . THR A 1 128 ? 7.058 -1.893 -26.986 1.00 68.06 128 TH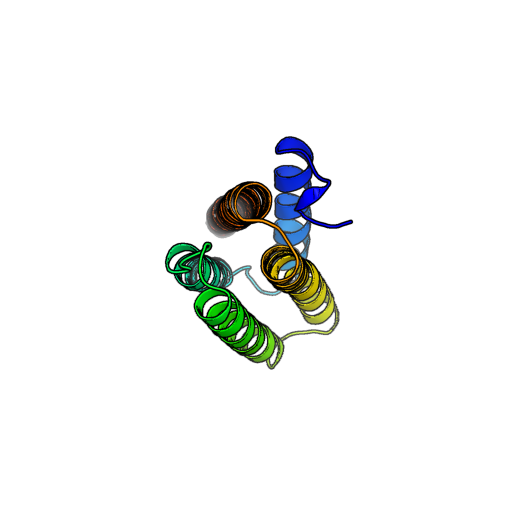R A O 1
ATOM 1024 N N . MET A 1 129 ? 6.060 -0.115 -26.048 1.00 58.62 129 MET A N 1
ATOM 1025 C CA . MET A 1 129 ? 6.143 0.728 -27.252 1.00 58.62 129 MET A CA 1
ATOM 1026 C C . MET A 1 129 ? 7.583 1.117 -27.621 1.00 58.62 129 MET A C 1
ATOM 1028 O O . MET A 1 129 ? 7.901 1.221 -28.801 1.00 58.62 129 MET A O 1
ATOM 1032 N N . SER A 1 130 ? 8.465 1.283 -26.632 1.00 55.53 130 SER A N 1
ATOM 1033 C CA . SER A 1 130 ? 9.881 1.620 -26.855 1.00 55.53 130 SER A CA 1
ATOM 1034 C C . SER A 1 130 ? 10.696 0.468 -27.471 1.00 55.53 130 SER A C 1
ATOM 1036 O O . SER A 1 130 ? 11.684 0.705 -28.154 1.00 55.53 130 SER A O 1
ATOM 1038 N N . ARG A 1 131 ? 10.274 -0.791 -27.270 1.00 54.00 131 ARG A N 1
ATOM 1039 C CA . ARG A 1 131 ? 10.956 -1.994 -27.797 1.00 54.00 131 ARG A CA 1
ATOM 1040 C C . ARG A 1 131 ? 10.484 -2.423 -29.194 1.00 54.00 131 ARG A C 1
ATOM 1042 O O . ARG A 1 131 ? 11.079 -3.324 -29.772 1.00 54.00 131 ARG A O 1
ATOM 1049 N N . GLY A 1 132 ? 9.402 -1.831 -29.704 1.00 48.97 132 GLY A N 1
ATOM 1050 C CA . GLY A 1 132 ? 8.804 -2.149 -31.007 1.00 48.97 132 GLY A CA 1
ATOM 1051 C C . GLY A 1 132 ? 9.233 -1.226 -32.153 1.00 48.97 132 GLY A C 1
ATOM 1052 O O . GLY A 1 132 ? 8.562 -1.217 -33.184 1.00 48.97 132 GLY A O 1
ATOM 1053 N N . ARG A 1 133 ? 10.294 -0.431 -31.967 1.00 43.56 133 ARG A N 1
ATOM 1054 C CA . ARG A 1 133 ? 10.947 0.365 -33.013 1.00 43.56 133 ARG A CA 1
ATOM 1055 C C . ARG A 1 133 ? 12.390 -0.072 -33.186 1.00 43.56 133 ARG A C 1
ATOM 1057 O O . ARG A 1 133 ? 13.050 -0.282 -32.146 1.00 43.56 133 ARG A O 1
#

pLDDT: mean 88.85, std 12.72, range [43.56, 98.12]